Protein AF-A0A2V9F3L1-F1 (afdb_monomer_lite)

Secondary structure (DSSP, 8-state):
--------HHHHHHHHHHHHHHHHHHHHHHHHHHHHHHHH----HHHHHHHHHH-TTTGGGHHHHHHHHHHHHHHHSSSPPPHHHHHHHHHHHHHHT---TTS-HHHHHHHHHHHH-HHHHHHHHHHHHHHHTSPP-PPP-

Structure (mmCIF, N/CA/C/O backbone):
data_AF-A0A2V9F3L1-F1
#
_entry.id   AF-A0A2V9F3L1-F1
#
loop_
_atom_site.group_PDB
_atom_site.id
_atom_site.type_symbol
_atom_site.label_atom_id
_atom_site.label_alt_id
_atom_site.label_comp_id
_atom_site.label_asym_id
_atom_site.label_entity_id
_atom_site.label_seq_id
_atom_site.pdbx_PDB_ins_code
_atom_site.Cartn_x
_atom_site.Cartn_y
_atom_site.Cartn_z
_atom_site.occupancy
_atom_site.B_iso_or_equiv
_atom_site.auth_seq_id
_atom_site.auth_comp_id
_atom_site.auth_asym_id
_atom_site.auth_atom_id
_atom_site.pdbx_PDB_model_num
ATOM 1 N N . MET A 1 1 ? 20.072 -25.123 -25.666 1.00 35.41 1 MET A N 1
ATOM 2 C CA . MET A 1 1 ? 19.952 -24.803 -24.230 1.00 35.41 1 MET A CA 1
ATOM 3 C C . MET A 1 1 ? 20.110 -23.298 -24.115 1.00 35.41 1 MET A C 1
ATOM 5 O O . MET A 1 1 ? 21.224 -22.811 -24.232 1.00 35.41 1 MET A O 1
ATOM 9 N N . PHE A 1 2 ? 19.002 -22.556 -24.080 1.00 40.50 2 PHE A N 1
ATOM 10 C CA . PHE A 1 2 ? 19.057 -21.102 -23.909 1.00 40.50 2 PHE A CA 1
ATOM 11 C C . PHE A 1 2 ? 19.420 -20.824 -22.450 1.00 40.50 2 PHE A C 1
ATOM 13 O O . PHE A 1 2 ? 18.832 -21.467 -21.577 1.00 40.50 2 PHE A O 1
ATOM 20 N N . PRO A 1 3 ? 20.386 -19.941 -22.157 1.00 44.06 3 PRO A N 1
ATOM 21 C CA . PRO A 1 3 ? 20.661 -19.586 -20.779 1.00 44.06 3 PRO A CA 1
ATOM 22 C C . PRO A 1 3 ? 19.410 -18.896 -20.234 1.00 44.06 3 PRO A C 1
ATOM 24 O O . PRO A 1 3 ? 18.988 -17.858 -20.741 1.00 44.06 3 PRO A O 1
ATOM 27 N N . THR A 1 4 ? 18.788 -19.499 -19.225 1.00 48.72 4 THR A N 1
ATOM 28 C CA . THR A 1 4 ? 17.782 -18.861 -18.377 1.00 48.72 4 THR A CA 1
ATOM 29 C C . THR A 1 4 ? 18.483 -17.764 -17.590 1.00 48.72 4 THR A C 1
ATOM 31 O O . THR A 1 4 ? 18.838 -17.957 -16.431 1.00 48.72 4 THR A O 1
ATOM 34 N N . ASN A 1 5 ? 18.751 -16.628 -18.230 1.00 49.16 5 ASN A N 1
ATOM 35 C CA . ASN A 1 5 ? 19.216 -15.439 -17.535 1.00 49.16 5 ASN A CA 1
ATOM 36 C C . ASN A 1 5 ? 17.999 -14.803 -16.849 1.00 49.16 5 ASN A C 1
ATOM 38 O O . ASN A 1 5 ? 17.445 -13.812 -17.316 1.00 49.16 5 ASN A O 1
ATOM 42 N N . ASN A 1 6 ? 17.511 -15.483 -15.809 1.00 57.34 6 ASN A N 1
ATOM 43 C CA . ASN A 1 6 ? 16.305 -15.131 -15.065 1.00 57.34 6 ASN A CA 1
ATOM 44 C C . ASN A 1 6 ? 16.581 -14.067 -13.988 1.00 57.34 6 ASN A C 1
ATOM 46 O O . ASN A 1 6 ? 15.668 -13.727 -13.251 1.00 57.34 6 ASN A O 1
ATOM 50 N N . ASP A 1 7 ? 17.802 -13.524 -13.932 1.00 66.56 7 ASP A N 1
ATOM 51 C CA . ASP A 1 7 ? 18.262 -12.531 -12.955 1.00 66.56 7 ASP A CA 1
ATOM 52 C C . ASP A 1 7 ? 18.719 -11.259 -13.691 1.00 66.56 7 ASP A C 1
ATOM 54 O O . ASP A 1 7 ? 19.886 -10.867 -13.678 1.00 66.56 7 ASP A O 1
ATOM 58 N N . SER A 1 8 ? 17.806 -10.626 -14.437 1.00 86.56 8 SER A N 1
ATOM 59 C CA . SER A 1 8 ? 18.098 -9.304 -14.997 1.00 86.56 8 SER A CA 1
ATOM 60 C C . SER A 1 8 ? 18.037 -8.252 -13.877 1.00 86.56 8 SER A C 1
ATOM 62 O O . SER A 1 8 ? 17.135 -8.319 -13.036 1.00 86.56 8 SER A O 1
ATOM 64 N N . PRO A 1 9 ? 18.903 -7.220 -13.880 1.00 91.31 9 PRO A N 1
ATOM 65 C CA . PRO A 1 9 ? 18.808 -6.122 -12.913 1.00 91.31 9 PRO A CA 1
ATOM 66 C C . PRO A 1 9 ? 17.417 -5.464 -12.887 1.00 91.31 9 PRO A C 1
ATOM 68 O O . PRO A 1 9 ? 16.947 -5.013 -11.844 1.00 91.31 9 PRO A O 1
ATOM 71 N N . ALA A 1 10 ? 16.722 -5.440 -14.031 1.00 92.38 10 ALA A N 1
ATOM 72 C CA . ALA A 1 10 ? 15.344 -4.965 -14.132 1.00 92.38 10 ALA A CA 1
ATOM 73 C C . ALA A 1 10 ? 14.365 -5.841 -13.329 1.00 92.38 10 ALA A C 1
ATOM 75 O O . ALA A 1 10 ? 13.492 -5.314 -12.635 1.00 92.38 10 ALA A O 1
ATOM 76 N N . ARG A 1 11 ? 14.526 -7.168 -13.376 1.00 94.62 11 ARG A N 1
ATOM 77 C CA . ARG A 1 11 ? 13.718 -8.113 -12.602 1.00 94.62 11 ARG A CA 1
ATOM 78 C C . ARG A 1 11 ? 14.004 -8.024 -11.106 1.00 94.62 11 ARG A C 1
ATOM 80 O O . ARG A 1 11 ? 13.062 -8.013 -10.322 1.00 94.62 11 ARG A O 1
ATOM 87 N N . GLU A 1 12 ? 15.269 -7.928 -10.704 1.00 94.44 12 GLU A N 1
ATOM 88 C CA . GLU A 1 12 ? 15.656 -7.803 -9.289 1.00 94.44 12 GLU A CA 1
ATOM 89 C C . GLU A 1 12 ? 15.055 -6.549 -8.642 1.00 94.44 12 GLU A C 1
ATOM 91 O O . GLU A 1 12 ? 14.499 -6.597 -7.541 1.00 94.44 12 GLU A O 1
ATOM 96 N N . LYS A 1 13 ? 15.089 -5.421 -9.358 1.00 93.88 13 LYS A N 1
ATOM 97 C CA . LYS A 1 13 ? 14.430 -4.179 -8.938 1.00 93.88 13 LYS A CA 1
ATOM 98 C C . LYS A 1 13 ? 12.919 -4.349 -8.796 1.00 93.88 13 LYS A C 1
ATOM 100 O O . LYS A 1 13 ? 12.343 -3.912 -7.801 1.00 93.88 13 LYS A O 1
ATOM 105 N N . LEU A 1 14 ? 12.282 -5.019 -9.755 1.00 95.81 14 LEU A N 1
ATOM 106 C CA . LEU A 1 14 ? 10.845 -5.275 -9.719 1.00 95.81 14 LEU A CA 1
ATOM 107 C C . LEU A 1 14 ? 10.455 -6.201 -8.551 1.00 95.81 14 LEU A C 1
ATOM 109 O O . LEU A 1 14 ? 9.475 -5.938 -7.856 1.00 95.81 14 LEU A O 1
ATOM 113 N N . LEU A 1 15 ? 11.263 -7.229 -8.267 1.00 96.69 15 LEU A N 1
ATOM 114 C CA . LEU A 1 15 ? 11.123 -8.079 -7.079 1.00 96.69 15 LEU A CA 1
ATOM 115 C C . LEU A 1 15 ? 11.283 -7.276 -5.785 1.00 96.69 15 LEU A C 1
ATOM 117 O O . LEU A 1 15 ? 10.542 -7.488 -4.827 1.00 96.69 15 LEU A O 1
ATOM 121 N N . THR A 1 16 ? 12.216 -6.328 -5.760 1.00 96.56 16 THR A N 1
ATOM 122 C CA . THR A 1 16 ? 12.443 -5.463 -4.600 1.00 96.56 16 THR A CA 1
ATOM 123 C C . THR A 1 16 ? 11.235 -4.559 -4.344 1.00 96.56 16 THR A C 1
ATOM 125 O O . THR A 1 16 ? 10.750 -4.499 -3.213 1.00 96.56 16 THR A O 1
ATOM 128 N N . LEU A 1 17 ? 10.687 -3.932 -5.394 1.00 97.12 17 LEU A N 1
ATOM 129 C CA . LEU A 1 17 ? 9.451 -3.149 -5.313 1.00 97.12 17 LEU A CA 1
ATOM 130 C C . LEU A 1 17 ? 8.283 -4.010 -4.814 1.00 97.12 17 LEU A C 1
ATOM 132 O O . LEU A 1 17 ? 7.601 -3.627 -3.865 1.00 97.12 17 LEU A O 1
ATOM 136 N N . ARG A 1 18 ? 8.090 -5.199 -5.399 1.00 97.94 18 ARG A N 1
ATOM 137 C CA . ARG A 1 18 ? 7.057 -6.159 -4.982 1.00 97.94 18 ARG A CA 1
ATOM 138 C C . ARG A 1 18 ? 7.133 -6.463 -3.487 1.00 97.94 18 ARG A C 1
ATOM 140 O O . ARG A 1 18 ? 6.124 -6.417 -2.787 1.00 97.94 18 ARG A O 1
ATOM 147 N N . LEU A 1 19 ? 8.326 -6.787 -2.989 1.00 97.88 19 LEU A N 1
ATOM 148 C CA . LEU A 1 19 ? 8.531 -7.139 -1.585 1.00 97.88 19 LEU A CA 1
ATOM 149 C C . LEU A 1 19 ? 8.250 -5.958 -0.648 1.00 97.88 19 LEU A C 1
ATOM 151 O O . LEU A 1 19 ? 7.629 -6.162 0.395 1.00 97.88 19 LEU A O 1
ATOM 155 N N . ALA A 1 20 ? 8.660 -4.744 -1.023 1.00 97.69 20 ALA A N 1
ATOM 156 C CA . ALA A 1 20 ? 8.365 -3.537 -0.253 1.00 97.69 20 ALA A CA 1
ATOM 157 C C . ALA A 1 20 ? 6.853 -3.252 -0.197 1.00 97.69 20 ALA A C 1
ATOM 159 O O . ALA A 1 20 ? 6.314 -2.977 0.873 1.00 97.69 20 ALA A O 1
ATOM 160 N N . LEU A 1 21 ? 6.139 -3.409 -1.317 1.00 98.25 21 LEU A N 1
ATOM 161 C CA . LEU A 1 21 ? 4.683 -3.237 -1.374 1.00 98.25 21 LEU A CA 1
ATOM 162 C C . LEU A 1 21 ? 3.935 -4.277 -0.533 1.00 98.25 21 LEU A C 1
ATOM 164 O O . LEU A 1 21 ? 2.991 -3.928 0.171 1.00 98.25 21 LEU A O 1
ATOM 168 N N . LEU A 1 22 ? 4.366 -5.542 -0.559 1.00 98.31 22 LEU A N 1
ATOM 169 C CA . LEU A 1 22 ? 3.780 -6.600 0.271 1.00 98.31 22 LEU A CA 1
ATOM 170 C C . LEU A 1 22 ? 3.984 -6.342 1.769 1.00 98.31 22 LEU A C 1
ATOM 172 O O . LEU A 1 22 ? 3.067 -6.582 2.561 1.00 98.31 22 LEU A O 1
ATOM 176 N N . ARG A 1 23 ? 5.164 -5.842 2.164 1.00 98.12 23 ARG A N 1
ATOM 177 C CA . ARG A 1 23 ? 5.425 -5.414 3.547 1.00 98.12 23 ARG A CA 1
ATOM 178 C C . ARG A 1 23 ? 4.501 -4.271 3.947 1.00 98.12 23 ARG A C 1
ATOM 180 O O . ARG A 1 23 ? 3.762 -4.423 4.918 1.00 98.12 23 ARG A O 1
ATOM 187 N N . LEU A 1 24 ? 4.459 -3.208 3.143 1.00 98.44 24 LEU A N 1
ATOM 188 C CA . LEU A 1 24 ? 3.605 -2.055 3.403 1.00 98.44 24 LEU A CA 1
ATOM 189 C C . LEU A 1 24 ? 2.124 -2.448 3.498 1.00 98.44 24 LEU A C 1
ATOM 191 O O . LEU A 1 24 ? 1.437 -2.037 4.431 1.00 98.44 24 LEU A O 1
ATOM 195 N N . HIS A 1 25 ? 1.632 -3.278 2.574 1.00 98.38 25 HIS A N 1
ATOM 196 C CA . HIS A 1 25 ? 0.255 -3.768 2.598 1.00 98.38 25 HIS A CA 1
ATOM 197 C C . HIS A 1 25 ? -0.062 -4.490 3.911 1.00 98.38 25 HIS A C 1
ATOM 199 O O . HIS A 1 25 ? -1.085 -4.221 4.536 1.00 98.38 25 HIS A O 1
ATOM 205 N N . LYS A 1 26 ? 0.832 -5.373 4.373 1.00 98.06 26 LYS A N 1
ATOM 206 C CA . LYS A 1 26 ? 0.663 -6.077 5.650 1.00 98.06 26 LYS A CA 1
ATOM 207 C C . LYS A 1 26 ? 0.641 -5.107 6.834 1.00 98.06 26 LYS A C 1
ATOM 209 O O . LYS A 1 26 ? -0.163 -5.287 7.748 1.00 98.06 26 LYS A O 1
ATOM 214 N N . THR A 1 27 ? 1.507 -4.099 6.837 1.00 98.56 27 THR A N 1
ATOM 215 C CA . THR A 1 27 ? 1.555 -3.078 7.891 1.00 98.56 27 THR A CA 1
ATOM 216 C C . THR A 1 27 ? 0.258 -2.276 7.946 1.00 98.56 27 THR A C 1
ATOM 218 O O . THR A 1 27 ? -0.342 -2.169 9.017 1.00 98.56 27 THR A O 1
ATOM 221 N N . LEU A 1 28 ? -0.226 -1.803 6.797 1.00 98.44 28 LEU A N 1
ATOM 222 C CA . LEU A 1 28 ? -1.492 -1.078 6.682 1.00 98.44 28 LEU A CA 1
ATOM 223 C C . LEU A 1 28 ? -2.695 -1.945 7.066 1.00 98.44 28 LEU A C 1
ATOM 225 O O . LEU A 1 28 ? -3.555 -1.504 7.823 1.00 98.44 28 LEU A O 1
ATOM 229 N N . LEU A 1 29 ? -2.724 -3.206 6.634 1.00 98.19 29 LEU A N 1
ATOM 230 C CA . LEU A 1 29 ? -3.766 -4.155 7.020 1.00 98.19 29 LEU A CA 1
ATOM 231 C C . LEU A 1 29 ? -3.815 -4.360 8.539 1.00 98.19 29 LEU A C 1
ATOM 233 O O . LEU A 1 29 ? -4.890 -4.372 9.135 1.00 98.19 29 LEU A O 1
ATOM 237 N N . ASN A 1 30 ? -2.656 -4.495 9.185 1.00 97.88 30 ASN A N 1
ATOM 238 C CA . ASN A 1 30 ? -2.584 -4.629 10.638 1.00 97.88 30 ASN A CA 1
ATOM 239 C C . ASN A 1 30 ? -3.019 -3.347 11.362 1.00 97.88 30 ASN A C 1
ATOM 241 O O . ASN A 1 30 ? -3.627 -3.434 12.429 1.00 97.88 30 ASN A O 1
ATOM 245 N N . MET A 1 31 ? -2.713 -2.172 10.805 1.00 98.06 31 MET A N 1
ATOM 246 C CA . MET A 1 31 ? -3.184 -0.885 11.323 1.00 98.06 31 MET A CA 1
ATOM 247 C C . MET A 1 31 ? -4.715 -0.805 11.268 1.00 98.06 31 MET A C 1
ATOM 249 O O . MET A 1 31 ? -5.349 -0.547 12.293 1.00 98.06 31 MET A O 1
ATOM 253 N N . GLU A 1 32 ? -5.309 -1.095 10.109 1.00 97.94 32 GLU A N 1
ATOM 254 C CA . GLU A 1 32 ? -6.763 -1.083 9.919 1.00 97.94 32 GLU A CA 1
ATOM 255 C C . GLU A 1 32 ? -7.458 -2.124 10.798 1.00 97.94 32 GLU A C 1
ATOM 257 O O . GLU A 1 32 ? -8.446 -1.815 11.464 1.00 97.94 32 GLU A O 1
ATOM 262 N N . ARG A 1 33 ? -6.890 -3.332 10.912 1.00 97.81 33 ARG A N 1
ATOM 263 C CA . ARG A 1 33 ? -7.383 -4.360 11.836 1.00 97.81 33 ARG A CA 1
ATOM 264 C C . ARG A 1 33 ? -7.424 -3.850 13.274 1.00 97.81 33 ARG A C 1
ATOM 266 O O . ARG A 1 33 ? -8.458 -3.971 13.916 1.00 97.81 33 ARG A O 1
ATOM 273 N N . ARG A 1 34 ? -6.341 -3.242 13.778 1.00 97.25 34 ARG A N 1
ATOM 274 C CA . ARG A 1 34 ? -6.315 -2.672 15.140 1.00 97.25 34 ARG A CA 1
ATOM 275 C C . ARG A 1 34 ? -7.356 -1.570 15.326 1.00 97.25 34 ARG A C 1
ATOM 277 O O . ARG A 1 34 ? -7.873 -1.394 16.424 1.00 97.25 34 ARG A O 1
ATOM 284 N N . GLN A 1 35 ? -7.632 -0.775 14.293 1.00 95.94 35 GLN A N 1
ATOM 285 C CA . GLN A 1 35 ? -8.688 0.231 14.353 1.00 95.94 35 GLN A CA 1
ATOM 286 C C . GLN A 1 35 ? -10.071 -0.416 14.410 1.00 95.94 35 GLN A C 1
ATOM 288 O O . GLN A 1 35 ? -10.849 -0.082 15.296 1.00 95.94 35 GLN A O 1
ATOM 293 N N . TYR A 1 36 ? -10.331 -1.385 13.539 1.00 97.69 36 TYR A N 1
ATOM 294 C CA . TYR A 1 36 ? -11.600 -2.098 13.498 1.00 97.69 36 TYR A CA 1
ATOM 295 C C . TYR A 1 36 ? -11.873 -2.857 14.806 1.00 97.69 36 TYR A C 1
ATOM 297 O O . TYR A 1 36 ? -12.964 -2.759 15.366 1.00 97.69 36 TYR A O 1
ATOM 305 N N . GLU A 1 37 ? -10.867 -3.557 15.341 1.00 97.75 37 GLU A N 1
ATOM 306 C CA . GLU A 1 37 ? -10.993 -4.359 16.563 1.00 97.75 37 GLU A CA 1
ATOM 307 C C . GLU A 1 37 ? -11.270 -3.512 17.815 1.00 97.75 37 GLU A C 1
ATOM 309 O O . GLU A 1 37 ? -11.902 -3.993 18.754 1.00 97.75 37 GLU A O 1
ATOM 314 N N . ARG A 1 38 ? -10.847 -2.238 17.835 1.00 96.75 38 ARG A N 1
ATOM 315 C CA . ARG A 1 38 ? -11.159 -1.312 18.940 1.00 96.75 38 ARG A CA 1
ATOM 316 C C . ARG A 1 38 ? -12.651 -1.010 19.055 1.00 96.75 38 ARG A C 1
ATOM 318 O O . ARG A 1 38 ? -13.125 -0.764 20.159 1.00 96.75 38 ARG A O 1
ATOM 325 N N . GLU A 1 39 ? -13.364 -1.017 17.935 1.00 96.38 39 GLU A N 1
ATOM 326 C CA . GLU A 1 39 ? -14.785 -0.663 17.869 1.00 96.38 39 GLU A CA 1
ATOM 327 C C . GLU A 1 39 ? -15.690 -1.905 17.835 1.00 96.38 39 GLU A C 1
ATOM 329 O O . GLU A 1 39 ? -16.807 -1.860 18.343 1.00 96.38 39 GLU A O 1
ATOM 334 N N . ASN A 1 40 ? -15.200 -3.023 17.287 1.00 96.88 40 ASN A N 1
ATOM 335 C CA . ASN A 1 40 ? -16.014 -4.207 16.979 1.00 96.88 40 ASN A CA 1
ATOM 336 C C . ASN A 1 40 ? -15.604 -5.471 17.757 1.00 96.88 40 ASN A C 1
ATOM 338 O O . ASN A 1 40 ? -16.286 -6.491 17.678 1.00 96.88 40 ASN A O 1
ATOM 342 N N . GLY A 1 41 ? -14.513 -5.420 18.526 1.00 96.31 41 GLY A N 1
ATOM 343 C CA . GLY A 1 41 ? -13.947 -6.587 19.201 1.00 96.31 41 GLY A CA 1
ATOM 344 C C . GLY A 1 41 ? -12.991 -7.390 18.315 1.00 96.31 41 GLY A C 1
ATOM 345 O O . GLY A 1 41 ? -12.677 -7.008 17.193 1.00 96.31 41 GLY A O 1
ATOM 346 N N . HIS A 1 42 ? -12.468 -8.492 18.852 1.00 96.50 42 HIS A N 1
ATOM 347 C CA . HIS A 1 42 ? -11.443 -9.293 18.179 1.00 96.50 42 HIS A CA 1
ATOM 348 C C . HIS A 1 42 ? -11.932 -9.885 16.849 1.00 96.50 42 HIS A C 1
ATOM 350 O O . HIS A 1 42 ? -13.040 -10.406 16.781 1.00 96.50 42 HIS A O 1
ATOM 356 N N . VAL A 1 43 ? -11.066 -9.873 15.830 1.00 96.44 43 VAL A N 1
ATOM 357 C CA . VAL A 1 43 ? -11.345 -10.411 14.493 1.00 96.44 43 VAL A CA 1
ATOM 358 C C . VAL A 1 43 ? -10.436 -11.605 14.215 1.00 96.44 43 VAL A C 1
ATOM 360 O O . VAL A 1 43 ? -9.212 -11.511 14.327 1.00 96.44 43 VAL A O 1
ATOM 363 N N . THR A 1 44 ? -11.007 -12.735 13.809 1.00 96.50 44 THR A N 1
ATOM 364 C CA . THR A 1 44 ? -10.253 -13.919 13.372 1.00 96.50 44 THR A CA 1
ATOM 365 C C . THR A 1 44 ? -9.643 -13.729 11.980 1.00 96.50 44 THR A C 1
ATOM 367 O O . THR A 1 44 ? -9.998 -12.826 11.228 1.00 96.50 44 THR A O 1
ATOM 370 N N . THR A 1 45 ? -8.727 -14.610 11.568 1.00 93.44 45 THR A N 1
ATOM 371 C CA . THR A 1 45 ? -8.139 -14.541 10.218 1.00 93.44 45 THR A CA 1
ATOM 372 C C . THR A 1 45 ? -9.180 -14.694 9.102 1.00 93.44 45 THR A C 1
ATOM 374 O O . THR A 1 45 ? -9.073 -14.013 8.085 1.00 93.44 45 THR A O 1
ATOM 377 N N . GLY A 1 46 ? -10.184 -15.560 9.283 1.00 95.12 46 GLY A N 1
ATOM 378 C CA . GLY A 1 46 ? -11.245 -15.762 8.290 1.00 95.12 46 GLY A CA 1
ATOM 379 C C . GLY A 1 46 ? -12.162 -14.546 8.154 1.00 95.12 46 GLY A C 1
ATOM 380 O O . GLY A 1 46 ? -12.495 -14.147 7.043 1.00 95.12 46 GLY A O 1
ATOM 381 N N . GLU A 1 47 ? -12.511 -13.911 9.273 1.00 96.75 47 GLU A N 1
ATOM 382 C CA . GLU A 1 47 ? -13.297 -12.671 9.277 1.00 96.75 47 GLU A CA 1
ATOM 383 C C . GLU A 1 47 ? -12.504 -11.504 8.691 1.00 96.75 47 GLU A C 1
ATOM 385 O O . GLU A 1 47 ? -13.038 -10.753 7.882 1.00 96.75 47 GLU A O 1
ATOM 390 N N . LEU A 1 48 ? -11.212 -11.385 9.023 1.00 97.25 48 LEU A N 1
ATOM 391 C CA . LEU A 1 48 ? -10.349 -10.356 8.444 1.00 97.25 48 LEU A CA 1
ATOM 392 C C . LEU A 1 48 ? -10.310 -10.458 6.919 1.00 97.25 48 LEU A C 1
ATOM 394 O O . LEU A 1 48 ? -10.342 -9.437 6.245 1.00 97.25 48 LEU A O 1
ATOM 398 N N . PHE A 1 49 ? -10.263 -11.674 6.371 1.00 96.25 49 PHE A N 1
ATOM 399 C CA . PHE A 1 49 ? -10.313 -11.876 4.926 1.00 96.25 49 PHE A CA 1
ATOM 400 C C . PHE A 1 49 ? -11.611 -11.329 4.314 1.00 96.25 49 PHE A C 1
ATOM 402 O O . PHE A 1 49 ? -11.545 -10.587 3.339 1.00 96.25 49 PHE A O 1
ATOM 409 N N . GLN A 1 50 ? -12.768 -11.618 4.917 1.00 96.75 50 GLN A N 1
ATOM 410 C CA . GLN A 1 50 ? -14.055 -11.075 4.457 1.00 96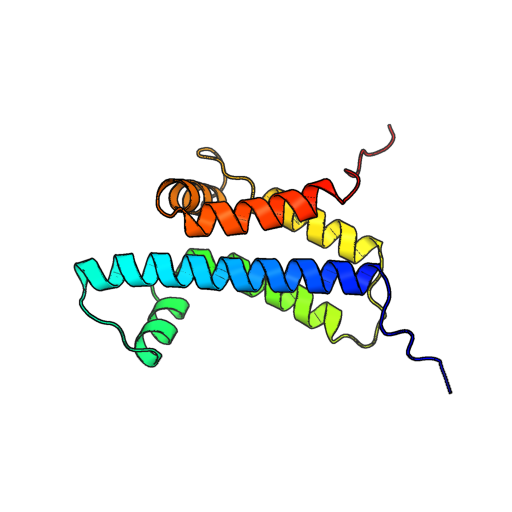.75 50 GLN A CA 1
ATOM 411 C C . GLN A 1 50 ? -14.108 -9.547 4.567 1.00 96.75 50 GLN A C 1
ATOM 413 O O . GLN A 1 50 ? -14.532 -8.870 3.636 1.00 96.75 50 GLN A O 1
ATOM 418 N N . LEU A 1 51 ? -13.601 -8.981 5.667 1.00 97.75 51 LEU A N 1
ATOM 419 C CA . LEU A 1 51 ? -13.520 -7.530 5.842 1.00 97.75 51 LEU A CA 1
ATOM 420 C C . LEU A 1 51 ? -12.642 -6.873 4.782 1.00 97.75 51 LEU A C 1
ATOM 422 O O . LEU A 1 51 ? -13.009 -5.834 4.243 1.00 97.75 51 LEU A O 1
ATOM 426 N N . VAL A 1 52 ? -11.495 -7.477 4.468 1.00 96.81 52 VAL A N 1
ATOM 427 C CA . VAL A 1 52 ? -10.621 -6.958 3.418 1.00 96.81 52 VAL A CA 1
ATOM 428 C C . VAL A 1 52 ? -11.345 -6.922 2.084 1.00 96.81 52 VAL A C 1
ATOM 430 O O . VAL A 1 52 ? -11.132 -5.968 1.355 1.00 96.81 52 VAL A O 1
ATOM 433 N N . ILE A 1 53 ? -12.195 -7.898 1.764 1.00 95.12 53 ILE A N 1
ATOM 434 C CA . ILE A 1 53 ? -12.908 -7.952 0.481 1.00 95.12 53 ILE A CA 1
ATOM 435 C C . ILE A 1 53 ? -14.064 -6.946 0.436 1.00 95.12 53 ILE A C 1
ATOM 437 O O . ILE A 1 53 ? -14.141 -6.162 -0.506 1.00 95.12 53 ILE A O 1
ATOM 441 N N . ASP A 1 54 ? -14.928 -6.944 1.451 1.00 95.50 54 ASP A N 1
ATOM 442 C CA . ASP A 1 54 ? -16.258 -6.330 1.339 1.00 95.50 54 ASP A CA 1
ATOM 443 C C . ASP A 1 54 ? -16.449 -5.063 2.187 1.00 95.50 54 ASP A C 1
ATOM 445 O O . ASP A 1 54 ? -17.425 -4.330 2.007 1.00 95.50 54 ASP A O 1
ATOM 449 N N . HIS A 1 55 ? -15.549 -4.770 3.130 1.00 97.81 55 HIS A N 1
ATOM 450 C CA . HIS A 1 55 ? -15.763 -3.682 4.081 1.00 97.81 55 HIS A CA 1
ATOM 451 C C . HIS A 1 55 ? -15.097 -2.370 3.640 1.00 97.81 55 HIS A C 1
ATOM 453 O O . HIS A 1 55 ? -13.892 -2.295 3.393 1.00 97.81 55 HIS A O 1
ATOM 459 N N . ALA A 1 56 ? -15.874 -1.280 3.642 1.00 96.38 56 ALA A N 1
ATOM 460 C CA . ALA A 1 56 ? -15.454 0.036 3.144 1.00 96.38 56 ALA A CA 1
ATOM 461 C C . ALA A 1 56 ? -14.187 0.599 3.820 1.00 96.38 56 ALA A C 1
ATOM 463 O O . ALA A 1 56 ? -13.426 1.333 3.192 1.00 96.38 56 ALA A O 1
ATOM 464 N N . GLN A 1 57 ? -13.934 0.245 5.085 1.00 96.25 57 GLN A N 1
ATOM 465 C CA . GLN A 1 57 ? -12.704 0.634 5.788 1.00 96.25 57 GLN A CA 1
ATOM 466 C C . GLN A 1 57 ? -11.440 0.070 5.118 1.00 96.25 57 GLN A C 1
ATOM 468 O O . GLN A 1 57 ? -10.418 0.747 5.103 1.00 96.25 57 GLN A O 1
ATOM 473 N N . PHE A 1 58 ? -11.507 -1.136 4.550 1.00 98.00 58 PHE A N 1
ATOM 474 C CA . PHE A 1 58 ? -10.354 -1.838 3.980 1.00 98.00 58 PHE A CA 1
ATOM 475 C C . PHE A 1 58 ? -10.230 -1.660 2.463 1.00 98.00 58 PHE A C 1
ATOM 477 O O . PHE A 1 58 ? -9.153 -1.895 1.922 1.00 98.00 58 PHE A O 1
ATOM 484 N N . ALA A 1 59 ? -11.284 -1.194 1.785 1.00 97.25 59 ALA A N 1
ATOM 485 C CA . ALA A 1 59 ? -11.348 -1.090 0.323 1.00 97.25 59 ALA A CA 1
ATOM 486 C C . ALA A 1 59 ? -10.163 -0.331 -0.308 1.00 97.25 59 ALA A C 1
ATOM 488 O O . ALA A 1 59 ? -9.701 -0.660 -1.395 1.00 97.25 59 ALA A O 1
ATOM 489 N N . TRP A 1 60 ? -9.601 0.664 0.383 1.00 97.31 60 TRP A N 1
ATOM 490 C CA . TRP A 1 60 ? -8.457 1.419 -0.138 1.00 97.31 60 TRP A CA 1
ATOM 491 C C . TRP A 1 60 ? -7.161 0.591 -0.246 1.00 97.31 60 TRP A C 1
ATOM 493 O O . TRP A 1 60 ? -6.279 0.942 -1.032 1.00 97.31 60 TRP A O 1
ATOM 503 N N . LEU A 1 61 ? -7.046 -0.524 0.486 1.00 97.88 61 LEU A N 1
ATOM 504 C CA . LEU A 1 61 ? -5.907 -1.447 0.405 1.00 97.88 61 LEU A CA 1
ATOM 505 C C . LEU A 1 61 ? -5.921 -2.290 -0.880 1.00 97.88 61 LEU A C 1
ATOM 507 O O . LEU A 1 61 ? -4.869 -2.796 -1.286 1.00 97.88 61 LEU A O 1
ATOM 511 N N . HIS A 1 62 ? -7.072 -2.399 -1.559 1.00 96.88 62 HIS A N 1
ATOM 512 C CA . HIS A 1 62 ? -7.187 -3.105 -2.841 1.00 96.88 62 HIS A CA 1
ATOM 513 C C . HIS A 1 62 ? -6.258 -2.523 -3.895 1.00 96.88 62 HIS A C 1
ATOM 515 O O . HIS A 1 62 ? -5.614 -3.289 -4.602 1.00 96.88 62 HIS A O 1
ATOM 521 N N . ASN A 1 63 ? -6.077 -1.200 -3.925 1.00 96.19 63 ASN A N 1
ATOM 522 C CA . ASN A 1 63 ? -5.177 -0.556 -4.883 1.00 96.19 63 ASN A CA 1
ATOM 523 C C . ASN A 1 63 ? -3.738 -1.098 -4.781 1.00 96.19 63 ASN A C 1
ATOM 525 O O . ASN A 1 63 ? -3.050 -1.234 -5.791 1.00 96.19 63 ASN A O 1
ATOM 529 N N . ILE A 1 64 ? -3.275 -1.432 -3.569 1.00 97.56 64 ILE A N 1
ATOM 530 C CA . ILE A 1 64 ? -1.941 -2.014 -3.361 1.00 97.56 64 ILE A CA 1
ATOM 531 C C . ILE A 1 64 ? -1.918 -3.462 -3.852 1.00 97.56 64 ILE A C 1
ATOM 533 O O . ILE A 1 64 ? -0.976 -3.863 -4.533 1.00 97.56 64 ILE A O 1
ATOM 537 N N . SER A 1 65 ? -2.962 -4.232 -3.536 1.00 96.44 65 SER A N 1
ATOM 538 C CA . SER A 1 65 ? -3.092 -5.626 -3.973 1.00 96.44 65 SER A CA 1
ATOM 539 C C . SER A 1 65 ? -3.137 -5.736 -5.497 1.00 96.44 65 SER A C 1
ATOM 541 O O . SER A 1 65 ? -2.380 -6.512 -6.070 1.00 96.44 65 SER A O 1
ATOM 543 N N . GLU A 1 66 ? -3.942 -4.913 -6.168 1.00 97.06 66 GLU A N 1
ATOM 544 C CA . GLU A 1 66 ? -4.001 -4.847 -7.631 1.00 97.06 66 GLU A CA 1
ATOM 545 C C . GLU A 1 66 ? -2.645 -4.499 -8.243 1.00 97.06 66 GLU A C 1
ATOM 547 O O . GLU A 1 66 ? -2.242 -5.078 -9.253 1.00 97.06 66 GLU A O 1
ATOM 552 N N . PHE A 1 67 ? -1.917 -3.562 -7.634 1.00 97.81 67 PHE A N 1
ATOM 553 C CA . PHE A 1 67 ? -0.610 -3.170 -8.136 1.00 97.81 67 PHE A CA 1
ATOM 554 C C . PHE A 1 67 ? 0.428 -4.291 -7.983 1.00 97.81 67 PHE A C 1
ATOM 556 O O . PHE A 1 67 ? 1.184 -4.557 -8.916 1.00 97.81 67 PHE A O 1
ATOM 563 N N . VAL A 1 68 ? 0.413 -5.008 -6.855 1.00 98.06 68 VAL A N 1
ATOM 564 C CA . VAL A 1 68 ? 1.235 -6.211 -6.656 1.00 98.06 68 VAL A CA 1
ATOM 565 C C . VAL A 1 68 ? 0.862 -7.309 -7.654 1.00 98.06 68 VAL A C 1
ATOM 567 O O . VAL A 1 68 ? 1.762 -7.910 -8.229 1.00 98.06 68 VAL A O 1
ATOM 570 N N . VAL A 1 69 ? -0.426 -7.537 -7.927 1.00 98.12 69 VAL A N 1
ATOM 571 C CA . VAL A 1 69 ? -0.868 -8.537 -8.915 1.00 98.12 69 VAL A CA 1
ATOM 572 C C . VAL A 1 69 ? -0.299 -8.239 -10.304 1.00 98.12 69 VAL A C 1
ATOM 574 O O . VAL A 1 69 ? 0.265 -9.136 -10.920 1.00 98.12 69 VAL A O 1
ATOM 577 N N . ARG A 1 70 ? -0.333 -6.983 -10.772 1.00 97.25 70 ARG A N 1
ATOM 578 C CA . ARG A 1 70 ? 0.260 -6.603 -12.075 1.00 97.25 70 ARG A CA 1
ATOM 579 C C . ARG A 1 70 ? 1.768 -6.869 -12.137 1.00 97.25 70 ARG A C 1
ATOM 581 O O . ARG A 1 70 ? 2.300 -7.262 -13.180 1.00 97.25 70 ARG A O 1
ATOM 588 N N . ILE A 1 71 ? 2.465 -6.651 -11.020 1.00 97.62 71 ILE A N 1
ATOM 589 C CA . ILE A 1 71 ? 3.887 -6.980 -10.894 1.00 97.62 71 ILE A CA 1
ATOM 590 C C . ILE A 1 71 ? 4.087 -8.503 -10.950 1.00 97.62 71 ILE A C 1
ATOM 592 O O . ILE A 1 71 ? 4.972 -8.973 -11.663 1.00 97.62 71 ILE A O 1
ATOM 596 N N . ASP A 1 72 ? 3.254 -9.275 -10.253 1.00 97.75 72 ASP A N 1
ATOM 597 C CA . ASP A 1 72 ? 3.327 -10.741 -10.196 1.00 97.75 72 ASP A CA 1
ATOM 598 C C . ASP A 1 72 ? 3.067 -11.378 -11.560 1.00 97.75 72 ASP A C 1
ATOM 600 O O . ASP A 1 72 ? 3.806 -12.273 -11.976 1.00 97.75 72 ASP A O 1
ATOM 604 N N . GLU A 1 73 ? 2.080 -10.877 -12.298 1.00 96.75 73 GLU A N 1
ATOM 605 C CA . GLU A 1 73 ? 1.805 -11.276 -13.681 1.00 96.75 73 GLU A CA 1
ATOM 606 C C . GLU A 1 73 ? 3.035 -11.062 -14.568 1.00 96.75 73 GLU A C 1
ATOM 608 O O . GLU A 1 73 ? 3.449 -11.963 -15.295 1.00 96.75 73 GLU A O 1
ATOM 613 N N . THR A 1 74 ? 3.697 -9.910 -14.445 1.00 95.44 74 THR A N 1
ATOM 614 C CA . THR A 1 74 ? 4.900 -9.610 -15.237 1.00 95.44 74 THR A CA 1
ATOM 615 C C . THR A 1 74 ? 6.094 -10.465 -14.822 1.00 95.44 74 THR A C 1
ATOM 617 O O . THR A 1 74 ? 6.869 -10.922 -15.659 1.00 95.44 74 THR A O 1
ATOM 620 N N . LEU A 1 75 ? 6.252 -10.730 -13.525 1.00 95.19 75 LEU A N 1
ATOM 621 C CA . LEU A 1 75 ? 7.315 -11.593 -13.018 1.00 95.19 75 LEU A CA 1
ATOM 622 C C . LEU A 1 75 ? 7.124 -13.064 -13.412 1.00 95.19 75 LEU A C 1
ATOM 624 O O . LEU A 1 75 ? 8.116 -13.796 -13.469 1.00 95.19 75 LEU A O 1
ATOM 628 N N . THR A 1 76 ? 5.889 -13.504 -13.650 1.00 94.31 76 THR A N 1
ATOM 629 C CA . THR A 1 76 ? 5.546 -14.891 -14.012 1.00 94.31 76 THR A CA 1
ATOM 630 C C . THR A 1 76 ? 5.353 -15.105 -15.514 1.00 94.31 76 THR A C 1
ATOM 632 O O . THR A 1 76 ? 5.263 -16.254 -15.952 1.00 94.31 76 THR A O 1
ATOM 635 N N . ALA A 1 77 ? 5.337 -14.027 -16.303 1.00 93.06 77 ALA A N 1
ATOM 636 C CA . ALA A 1 77 ? 5.284 -14.068 -17.758 1.00 93.06 77 ALA A CA 1
ATOM 637 C C . ALA A 1 77 ? 6.472 -14.837 -18.367 1.00 93.06 77 ALA A C 1
ATOM 639 O O . ALA A 1 77 ? 7.530 -15.004 -17.754 1.00 93.06 77 ALA A O 1
ATOM 640 N N . LYS A 1 78 ? 6.290 -15.324 -19.602 1.00 89.19 78 LYS A N 1
ATOM 641 C CA . LYS A 1 78 ? 7.356 -16.013 -20.351 1.00 89.19 78 LYS A CA 1
ATOM 642 C C . LYS A 1 78 ? 8.380 -15.021 -20.894 1.00 89.19 78 LYS A C 1
ATOM 644 O O . LYS A 1 78 ? 9.542 -15.372 -21.092 1.00 89.19 78 LYS A O 1
ATOM 649 N N . GLU A 1 79 ? 7.922 -13.810 -21.176 1.00 89.62 79 GLU A N 1
ATOM 650 C CA . GLU A 1 79 ? 8.712 -12.699 -21.660 1.00 89.62 79 GLU A CA 1
ATOM 651 C C . GLU A 1 79 ? 9.649 -12.185 -20.553 1.00 89.62 79 GLU A C 1
ATOM 653 O O . GLU A 1 79 ? 9.262 -12.114 -19.384 1.00 89.62 79 GLU A O 1
ATOM 658 N N . PRO A 1 80 ? 10.893 -11.810 -20.893 1.00 89.81 80 PRO A N 1
ATOM 659 C CA . PRO A 1 80 ? 11.811 -11.248 -19.916 1.00 89.81 80 PRO A CA 1
ATOM 660 C C . PRO A 1 80 ? 11.320 -9.878 -19.433 1.00 89.81 80 PRO A C 1
ATOM 662 O O . PRO A 1 80 ? 10.846 -9.058 -20.218 1.00 89.81 80 PRO A O 1
ATOM 665 N N . VAL A 1 81 ? 11.508 -9.598 -18.141 1.00 93.56 81 VAL A N 1
ATOM 666 C CA . VAL A 1 81 ? 11.229 -8.275 -17.564 1.00 93.56 81 VAL A CA 1
ATOM 667 C C . VAL A 1 81 ? 12.171 -7.245 -18.185 1.00 93.56 81 VAL A C 1
ATOM 669 O O . VAL A 1 81 ? 13.396 -7.377 -18.071 1.00 93.56 81 VAL A O 1
ATOM 672 N N . THR A 1 82 ? 11.601 -6.220 -18.822 1.00 93.00 82 THR A N 1
ATOM 673 C CA . THR A 1 82 ? 12.374 -5.161 -19.478 1.00 93.00 82 THR A CA 1
ATOM 674 C C . THR A 1 82 ? 12.681 -4.006 -18.518 1.00 93.00 82 THR A C 1
ATOM 676 O O . THR A 1 82 ? 11.901 -3.747 -17.593 1.00 93.00 82 THR A O 1
ATOM 679 N N . PRO A 1 83 ? 13.799 -3.282 -18.718 1.00 92.31 83 PRO A N 1
ATOM 680 C CA . PRO A 1 83 ? 14.103 -2.075 -17.951 1.00 92.31 83 PRO A CA 1
ATOM 681 C C . PRO A 1 83 ? 12.984 -1.026 -18.007 1.00 92.31 83 PRO A C 1
ATOM 683 O O . PRO A 1 83 ? 12.654 -0.437 -16.983 1.00 92.31 83 PRO A O 1
ATOM 686 N N . GLU A 1 84 ? 12.356 -0.841 -19.170 1.00 92.31 84 GLU A N 1
ATOM 687 C CA . GLU A 1 84 ? 11.311 0.165 -19.394 1.00 92.31 84 GLU A CA 1
ATOM 688 C C . GLU A 1 84 ? 10.056 -0.128 -18.567 1.00 92.31 84 GLU A C 1
ATOM 690 O O . GLU A 1 84 ? 9.476 0.783 -17.967 1.00 92.31 84 GLU A O 1
ATOM 695 N N . TYR A 1 85 ? 9.649 -1.402 -18.489 1.00 93.50 85 TYR A N 1
ATOM 696 C CA . TYR A 1 85 ? 8.545 -1.812 -17.626 1.00 93.50 85 TYR A CA 1
ATOM 697 C C . TYR A 1 85 ? 8.884 -1.550 -16.156 1.00 93.50 85 TYR A C 1
ATOM 699 O O . TYR A 1 85 ? 8.082 -0.957 -15.434 1.00 93.50 85 TYR A O 1
ATOM 707 N N . THR A 1 86 ? 10.079 -1.953 -15.713 1.00 94.75 86 THR A N 1
ATOM 708 C CA . THR A 1 86 ? 10.514 -1.763 -14.324 1.00 94.75 86 THR A CA 1
ATOM 709 C C . THR A 1 86 ? 10.525 -0.285 -13.932 1.00 94.75 86 THR A C 1
ATOM 711 O O . THR A 1 86 ? 9.959 0.067 -12.895 1.00 94.75 86 THR A O 1
ATOM 714 N N . SER A 1 87 ? 11.100 0.595 -14.756 1.00 93.50 87 SER A N 1
ATOM 715 C CA . SER A 1 87 ? 11.111 2.039 -14.489 1.00 93.50 87 SER A CA 1
ATOM 716 C C . SER A 1 87 ? 9.696 2.629 -14.503 1.00 93.50 87 SER A C 1
ATOM 718 O O . SER A 1 87 ? 9.351 3.404 -13.610 1.00 93.50 87 SER A O 1
ATOM 720 N N . SER A 1 88 ? 8.826 2.185 -15.419 1.00 95.00 88 SER A N 1
ATOM 721 C CA . SER A 1 88 ? 7.414 2.599 -15.453 1.00 95.00 88 SER A CA 1
ATOM 722 C C . SER A 1 88 ? 6.647 2.180 -14.194 1.00 95.00 88 SER A C 1
ATOM 724 O O . SER A 1 88 ? 5.891 2.976 -13.631 1.00 95.00 88 SER A O 1
ATOM 726 N N . ALA A 1 89 ? 6.861 0.952 -13.710 1.00 96.06 89 ALA A N 1
ATOM 727 C CA . ALA A 1 89 ? 6.257 0.457 -12.478 1.00 96.06 89 ALA A CA 1
ATOM 728 C C . ALA A 1 89 ? 6.728 1.273 -11.264 1.00 96.06 89 ALA A C 1
ATOM 730 O O . ALA A 1 89 ? 5.908 1.707 -10.454 1.00 96.06 89 ALA A O 1
ATOM 731 N N . ILE A 1 90 ? 8.029 1.561 -11.159 1.00 95.75 90 ILE A N 1
ATOM 732 C CA . ILE A 1 90 ? 8.563 2.375 -10.059 1.00 95.75 90 ILE A CA 1
ATOM 733 C C . ILE A 1 90 ? 8.036 3.815 -10.131 1.00 95.75 90 ILE A C 1
ATOM 735 O O . ILE A 1 90 ? 7.656 4.378 -9.103 1.00 95.75 90 ILE A O 1
ATOM 739 N N . ALA A 1 91 ? 7.939 4.408 -11.322 1.00 95.19 91 ALA A N 1
ATOM 740 C CA . ALA A 1 91 ? 7.380 5.746 -11.501 1.00 95.19 91 ALA A CA 1
ATOM 741 C C . ALA A 1 91 ? 5.891 5.814 -11.119 1.00 95.19 91 ALA A C 1
ATOM 743 O O . ALA A 1 91 ? 5.458 6.781 -10.485 1.00 95.19 91 ALA A O 1
ATOM 744 N N . LEU A 1 92 ? 5.105 4.788 -11.463 1.00 95.81 92 LEU A N 1
ATOM 745 C CA . LEU A 1 92 ? 3.702 4.692 -11.062 1.00 95.81 92 LEU A CA 1
ATOM 746 C C . LEU A 1 92 ? 3.566 4.540 -9.542 1.00 95.81 92 LEU A C 1
ATOM 748 O O . LEU A 1 92 ? 2.784 5.267 -8.931 1.00 95.81 92 LEU A O 1
ATOM 752 N N . ALA A 1 93 ? 4.377 3.675 -8.927 1.00 96.31 93 ALA A N 1
ATOM 753 C CA . ALA A 1 93 ? 4.434 3.527 -7.475 1.00 96.31 93 ALA A CA 1
ATOM 754 C C . ALA A 1 93 ? 4.777 4.862 -6.796 1.00 96.31 93 ALA A C 1
ATOM 756 O O . ALA A 1 93 ? 4.082 5.293 -5.878 1.00 96.31 93 ALA A O 1
ATOM 757 N N . ARG A 1 94 ? 5.792 5.575 -7.301 1.00 95.38 94 ARG A N 1
ATOM 758 C CA . ARG A 1 94 ? 6.198 6.884 -6.775 1.00 95.38 94 ARG A CA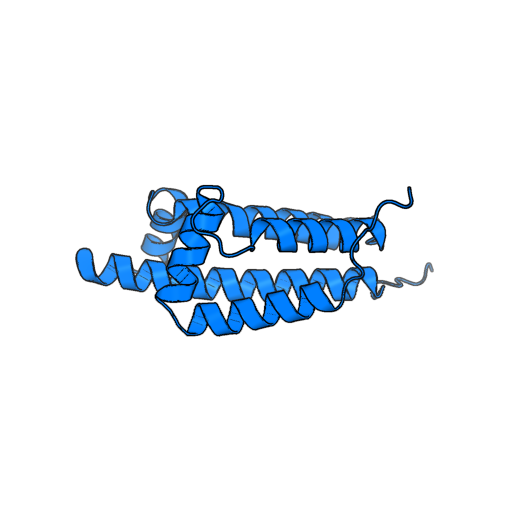 1
ATOM 759 C C . ARG A 1 94 ? 5.038 7.877 -6.779 1.00 95.38 94 ARG A C 1
ATOM 761 O O . ARG A 1 94 ? 4.870 8.582 -5.795 1.00 95.38 94 ARG A O 1
ATOM 768 N N . LYS A 1 95 ? 4.236 7.921 -7.850 1.00 94.44 95 LYS A N 1
ATOM 769 C CA . LYS A 1 95 ? 3.051 8.796 -7.958 1.00 94.44 95 LYS A CA 1
ATOM 770 C C . LYS A 1 95 ? 1.927 8.375 -7.008 1.00 94.44 95 LYS A C 1
ATOM 772 O O . LYS A 1 95 ? 1.318 9.224 -6.361 1.00 94.44 95 LYS A O 1
ATOM 777 N N . MET A 1 96 ? 1.657 7.077 -6.922 1.00 95.44 96 MET A N 1
ATOM 778 C CA . MET A 1 96 ? 0.570 6.527 -6.112 1.00 95.44 96 MET A CA 1
ATOM 779 C C . MET A 1 96 ? 0.817 6.702 -4.606 1.00 95.44 96 MET A C 1
ATOM 781 O O . MET A 1 96 ? -0.100 7.054 -3.872 1.00 95.44 96 MET A O 1
ATOM 785 N N . PHE A 1 97 ? 2.056 6.510 -4.149 1.00 95.69 97 PHE A N 1
ATOM 786 C CA . PHE A 1 97 ? 2.435 6.572 -2.733 1.00 95.69 97 PHE A CA 1
ATOM 787 C C . PHE A 1 97 ? 3.006 7.938 -2.315 1.00 95.69 97 PHE A C 1
ATOM 789 O O . PHE A 1 97 ? 3.774 8.016 -1.356 1.00 95.69 97 PHE A O 1
ATOM 796 N N . VAL A 1 98 ? 2.641 9.026 -3.009 1.00 92.62 98 VAL A N 1
ATOM 797 C CA . VAL A 1 98 ? 2.905 10.389 -2.519 1.00 92.62 98 VAL A CA 1
ATOM 798 C C . VAL A 1 98 ? 1.968 10.675 -1.340 1.00 92.62 98 VAL A C 1
ATOM 800 O O . VAL A 1 98 ? 0.752 10.699 -1.540 1.00 92.62 98 VAL A O 1
ATOM 803 N N . PRO A 1 99 ? 2.483 10.933 -0.124 1.00 90.25 99 PRO A N 1
ATOM 804 C CA . PRO A 1 99 ? 1.646 11.345 0.996 1.00 90.25 99 PRO A CA 1
ATOM 805 C C . PRO A 1 99 ? 1.170 12.782 0.763 1.00 90.25 99 PRO A C 1
ATOM 807 O O . PRO A 1 99 ? 1.977 13.711 0.752 1.00 90.25 99 PRO A O 1
ATOM 810 N N . THR A 1 100 ? -0.130 12.980 0.554 1.00 93.62 100 THR A N 1
ATOM 811 C CA . THR A 1 100 ? -0.706 14.315 0.347 1.00 93.62 100 THR A CA 1
ATOM 812 C C . THR A 1 100 ? -2.152 14.395 0.829 1.00 93.62 100 THR A C 1
ATOM 814 O O . THR A 1 100 ? -2.962 13.507 0.567 1.00 93.62 100 THR A O 1
ATOM 817 N N . GLU A 1 101 ? -2.494 15.504 1.486 1.00 90.81 101 GLU A N 1
ATOM 818 C CA . GLU A 1 101 ? -3.862 15.828 1.920 1.00 90.81 101 GLU A CA 1
ATOM 819 C C . GLU A 1 101 ? -4.776 16.223 0.749 1.00 90.81 101 GLU A C 1
ATOM 821 O O . GLU A 1 101 ? -5.999 16.131 0.843 1.00 90.81 101 GLU A O 1
ATOM 826 N N . SER A 1 102 ? -4.194 16.640 -0.379 1.00 92.00 102 SER A N 1
ATOM 827 C CA . SER A 1 102 ? -4.921 17.179 -1.540 1.00 92.00 102 SER A CA 1
ATOM 828 C C . SER A 1 102 ? -5.009 16.197 -2.711 1.00 92.00 102 SER A C 1
ATOM 830 O O . SER A 1 102 ? -5.458 16.572 -3.792 1.00 92.00 102 SER A O 1
ATOM 832 N N . GLY A 1 103 ? -4.570 14.953 -2.509 1.00 91.06 103 GLY A N 1
ATOM 833 C CA . GLY A 1 103 ? -4.564 13.910 -3.530 1.00 91.06 103 GLY A CA 1
ATOM 834 C C . GLY A 1 103 ? -5.908 13.214 -3.742 1.00 91.06 103 GLY A C 1
ATOM 835 O O . GLY A 1 103 ? -6.971 13.659 -3.283 1.00 91.06 103 GLY A O 1
ATOM 836 N N . ASP A 1 104 ? -5.840 12.081 -4.437 1.00 94.00 104 ASP A N 1
ATOM 837 C CA . ASP A 1 104 ? -6.966 11.162 -4.571 1.00 94.00 104 ASP A CA 1
ATOM 838 C C . ASP A 1 104 ? -7.337 10.490 -3.229 1.00 94.00 104 ASP A C 1
ATOM 840 O O . ASP A 1 104 ? -6.735 10.731 -2.176 1.00 94.00 104 ASP A O 1
ATOM 844 N N . ALA A 1 105 ? -8.382 9.658 -3.247 1.00 93.50 105 ALA A N 1
ATOM 845 C CA . ALA A 1 105 ? -8.866 8.980 -2.046 1.00 93.50 105 ALA A CA 1
ATOM 846 C C . ALA A 1 105 ? -7.806 8.062 -1.408 1.00 93.50 105 ALA A C 1
ATOM 848 O O . ALA A 1 105 ? -7.744 7.972 -0.181 1.00 93.50 105 ALA A O 1
ATOM 849 N N . PHE A 1 106 ? -6.966 7.411 -2.217 1.00 96.19 106 PHE A N 1
ATOM 850 C CA . PHE A 1 106 ? -5.894 6.551 -1.726 1.00 96.19 106 PHE A CA 1
ATOM 851 C C . PHE A 1 106 ? -4.789 7.379 -1.073 1.00 96.19 106 PHE A C 1
ATOM 853 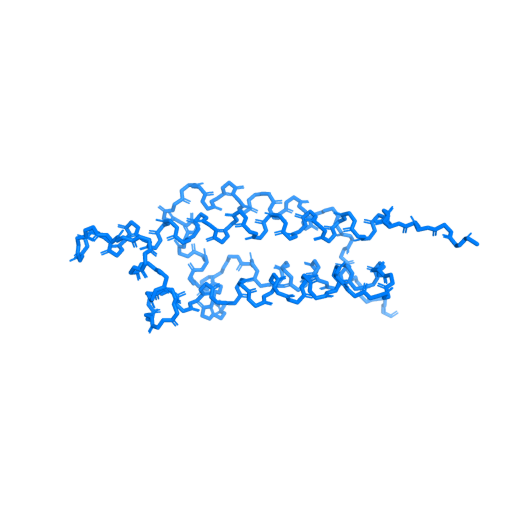O O . PHE A 1 106 ? -4.408 7.099 0.059 1.00 96.19 106 PHE A O 1
ATOM 860 N N . GLN A 1 107 ? -4.317 8.429 -1.743 1.00 96.94 107 GLN A N 1
ATOM 861 C CA . GLN A 1 107 ? -3.244 9.295 -1.255 1.00 96.94 107 GLN A CA 1
ATOM 862 C C . GLN A 1 107 ? -3.609 9.976 0.067 1.00 96.94 107 GLN A C 1
ATOM 864 O O . GLN A 1 107 ? -2.774 10.044 0.968 1.00 96.94 107 GLN A O 1
ATOM 869 N N . LYS A 1 108 ? -4.869 10.399 0.226 1.00 96.56 108 LYS A N 1
ATOM 870 C CA . LYS A 1 108 ? -5.387 10.944 1.491 1.00 96.56 108 LYS A CA 1
ATOM 871 C C . LYS A 1 108 ? -5.383 9.906 2.614 1.00 96.56 108 LYS A C 1
ATOM 873 O O . LYS A 1 108 ? -4.891 10.182 3.704 1.00 96.56 108 LYS A O 1
ATOM 878 N N . LYS A 1 109 ? -5.875 8.689 2.349 1.00 97.00 109 LYS A N 1
ATOM 879 C CA . LYS A 1 109 ? -5.827 7.576 3.318 1.00 97.00 109 LYS A CA 1
ATOM 880 C C . LYS A 1 109 ? -4.394 7.195 3.684 1.00 97.00 109 LYS A C 1
ATOM 882 O O . LYS A 1 109 ? -4.103 6.926 4.845 1.00 97.00 109 LYS A O 1
ATOM 887 N N . TYR A 1 110 ? -3.497 7.206 2.704 1.00 97.94 110 TYR A N 1
ATOM 888 C CA . TYR A 1 110 ? -2.089 6.903 2.906 1.00 97.94 110 TYR A CA 1
ATOM 889 C C . TYR A 1 110 ? -1.381 7.978 3.740 1.00 97.94 110 TYR A C 1
ATOM 891 O O . TYR A 1 110 ? -0.616 7.648 4.646 1.00 97.94 110 TYR A O 1
ATOM 899 N N . PHE A 1 111 ? -1.686 9.254 3.493 1.00 97.69 111 PHE A N 1
ATOM 900 C CA . PHE A 1 111 ? -1.218 10.371 4.307 1.00 97.69 111 PHE A CA 1
ATOM 901 C C . PHE A 1 111 ? -1.665 10.232 5.770 1.00 97.69 111 PHE A C 1
ATOM 903 O O . PHE A 1 111 ? -0.829 10.266 6.675 1.00 97.69 111 PHE A O 1
ATOM 910 N N . ASP A 1 112 ? -2.954 9.969 5.998 1.00 97.00 112 ASP A N 1
ATOM 911 C CA . ASP A 1 112 ? -3.505 9.699 7.329 1.00 97.00 112 ASP A CA 1
ATOM 912 C C . ASP A 1 112 ? -2.799 8.521 8.023 1.00 97.00 112 ASP A C 1
ATOM 914 O O . ASP A 1 112 ? -2.495 8.583 9.216 1.00 97.00 112 ASP A O 1
ATOM 918 N N . ALA A 1 113 ? -2.533 7.434 7.291 1.00 97.81 113 ALA A N 1
ATOM 919 C CA . ALA A 1 113 ? -1.873 6.245 7.826 1.00 97.81 113 ALA A CA 1
ATOM 920 C C . ALA A 1 113 ? -0.442 6.543 8.302 1.00 97.81 113 ALA A C 1
ATOM 922 O O . ALA A 1 113 ? -0.056 6.119 9.393 1.00 97.81 113 ALA A O 1
ATOM 923 N N . ILE A 1 114 ? 0.318 7.326 7.527 1.00 97.31 114 ILE A N 1
ATOM 924 C CA . ILE A 1 114 ? 1.674 7.773 7.885 1.00 97.31 114 ILE A CA 1
ATOM 925 C C . ILE A 1 114 ? 1.670 8.589 9.182 1.00 97.31 114 ILE A C 1
ATOM 927 O O . ILE A 1 114 ? 2.575 8.439 9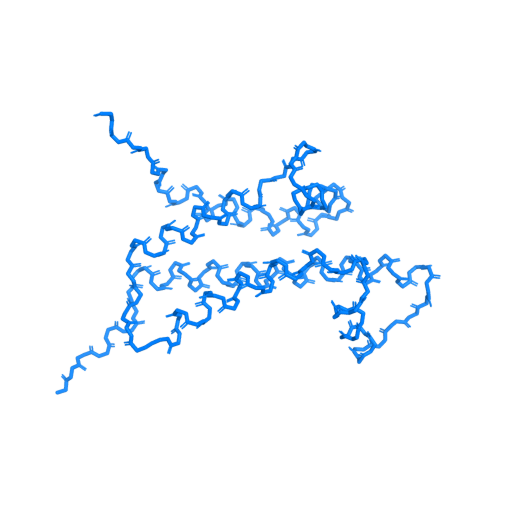.999 1.00 97.31 114 ILE A O 1
ATOM 931 N N . GLN A 1 115 ? 0.657 9.429 9.400 1.00 95.62 115 GLN A N 1
ATOM 932 C CA . GLN A 1 115 ? 0.552 10.222 10.627 1.00 95.62 115 GLN A CA 1
ATOM 933 C C . GLN A 1 115 ? 0.171 9.388 11.858 1.00 95.62 115 GLN A C 1
ATOM 935 O O . GLN A 1 115 ? 0.519 9.751 12.982 1.00 95.62 115 GLN A O 1
ATOM 940 N N . ARG A 1 116 ? -0.570 8.292 11.666 1.00 95.19 116 ARG A N 1
ATOM 941 C CA . ARG A 1 116 ? -1.161 7.502 12.758 1.00 95.19 116 ARG A CA 1
ATOM 942 C C . ARG A 1 116 ? -0.278 6.364 13.249 1.00 95.19 116 ARG A C 1
ATOM 944 O O . ARG A 1 116 ? -0.390 5.994 14.417 1.00 95.19 116 ARG A O 1
ATOM 951 N N . ASP A 1 117 ? 0.547 5.785 12.381 1.00 96.75 117 ASP A N 1
ATOM 952 C CA . ASP A 1 117 ? 1.276 4.558 12.694 1.00 96.75 117 ASP A CA 1
ATOM 953 C C . ASP A 1 117 ? 2.766 4.652 12.305 1.00 96.75 117 ASP A C 1
ATOM 955 O O . ASP A 1 117 ? 3.104 4.648 11.117 1.00 96.75 117 ASP A O 1
ATOM 959 N N . PRO A 1 118 ? 3.689 4.682 13.288 1.00 96.25 118 PRO A N 1
ATOM 960 C CA . PRO A 1 118 ? 5.127 4.724 13.029 1.00 96.25 118 PRO A CA 1
ATOM 961 C C . PRO A 1 118 ? 5.649 3.572 12.160 1.00 96.25 118 PRO A C 1
ATOM 963 O O . PRO A 1 118 ? 6.643 3.751 11.459 1.00 96.25 118 PRO A O 1
ATOM 966 N N . ALA A 1 119 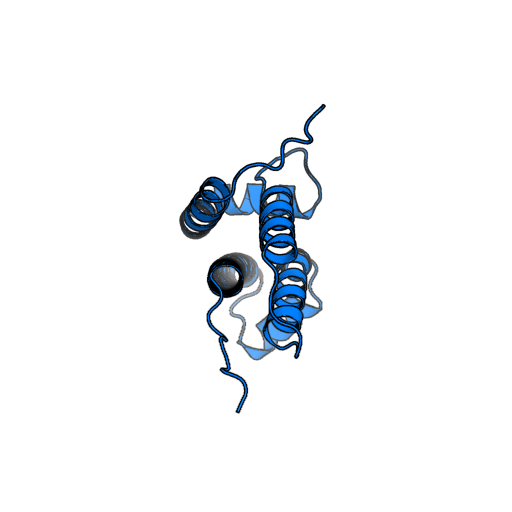? 5.000 2.401 12.167 1.00 97.12 119 ALA A N 1
ATOM 967 C CA . ALA A 1 119 ? 5.405 1.292 11.305 1.00 97.12 119 ALA A CA 1
ATOM 968 C C . ALA A 1 119 ? 5.205 1.632 9.817 1.00 97.12 119 ALA A C 1
ATOM 970 O O . ALA A 1 119 ? 6.031 1.263 8.984 1.00 97.12 119 ALA A O 1
ATOM 971 N N . VAL A 1 120 ? 4.166 2.408 9.487 1.00 97.88 120 VAL A N 1
ATOM 972 C CA . VAL A 1 120 ? 3.903 2.872 8.116 1.00 97.88 120 VAL A CA 1
ATOM 973 C C . VAL A 1 120 ? 4.974 3.865 7.665 1.00 97.88 120 VAL A C 1
ATOM 975 O O . VAL A 1 120 ? 5.382 3.836 6.507 1.00 97.88 120 VAL A O 1
ATOM 978 N N . VAL A 1 121 ? 5.488 4.701 8.575 1.00 97.31 121 VAL A N 1
ATOM 979 C CA . VAL A 1 121 ? 6.598 5.629 8.288 1.00 97.31 121 VAL A CA 1
ATOM 980 C C . VAL A 1 121 ? 7.868 4.870 7.894 1.00 97.31 121 VAL A C 1
ATOM 982 O O . VAL A 1 121 ? 8.557 5.266 6.954 1.00 97.31 121 VAL A O 1
ATOM 985 N N . ILE A 1 122 ? 8.173 3.769 8.588 1.00 96.88 122 ILE A N 1
ATOM 986 C CA . ILE A 1 122 ? 9.353 2.937 8.308 1.00 96.88 122 ILE A CA 1
ATOM 987 C C . ILE A 1 122 ? 9.240 2.300 6.916 1.00 96.88 122 ILE A C 1
ATOM 989 O O . ILE A 1 122 ? 10.174 2.409 6.119 1.00 96.88 122 ILE A O 1
ATOM 993 N N . ASP A 1 123 ? 8.090 1.706 6.596 1.00 97.19 123 ASP A N 1
ATOM 994 C CA . ASP A 1 123 ? 7.855 1.095 5.282 1.00 97.19 123 ASP A CA 1
ATOM 995 C C . ASP A 1 123 ? 7.808 2.152 4.160 1.00 97.19 123 ASP A C 1
ATOM 997 O O . ASP A 1 123 ? 8.314 1.926 3.058 1.00 97.19 123 ASP A O 1
ATOM 1001 N N . HIS A 1 124 ? 7.274 3.348 4.435 1.00 96.69 124 HIS A N 1
ATOM 1002 C CA . HIS A 1 124 ? 7.328 4.474 3.499 1.00 96.69 124 HIS A CA 1
ATOM 1003 C C . HIS A 1 124 ? 8.771 4.910 3.216 1.00 96.69 124 HIS A C 1
ATOM 1005 O O . HIS A 1 124 ? 9.126 5.157 2.064 1.00 96.69 124 HIS A O 1
ATOM 1011 N N . ALA A 1 125 ? 9.626 4.971 4.242 1.00 95.38 125 ALA A N 1
ATOM 1012 C CA . ALA A 1 125 ? 11.034 5.312 4.066 1.00 95.38 125 ALA A CA 1
ATOM 1013 C C . ALA A 1 125 ? 11.768 4.287 3.184 1.00 95.38 125 ALA A C 1
ATOM 1015 O O . ALA A 1 125 ? 12.656 4.664 2.416 1.00 95.38 125 ALA A O 1
ATOM 1016 N N . GLU A 1 126 ? 11.392 3.006 3.250 1.00 93.75 126 GLU A N 1
ATOM 1017 C CA . GLU A 1 126 ? 11.908 1.981 2.343 1.00 93.75 126 GLU A CA 1
ATOM 1018 C C . GLU A 1 126 ? 11.479 2.239 0.889 1.00 93.75 126 GLU A C 1
ATOM 1020 O O . GLU A 1 126 ? 12.334 2.270 0.001 1.00 93.75 126 GLU A O 1
ATOM 1025 N N . LEU A 1 127 ? 10.194 2.516 0.642 1.00 94.69 127 LEU A N 1
ATOM 1026 C CA . LEU A 1 127 ? 9.713 2.884 -0.695 1.00 94.69 127 LEU A CA 1
ATOM 1027 C C . LEU A 1 127 ? 10.400 4.145 -1.232 1.00 94.69 127 LEU A C 1
ATOM 1029 O O . LEU A 1 127 ? 10.859 4.155 -2.372 1.00 94.69 127 LEU A O 1
ATOM 1033 N N . ALA A 1 128 ? 10.543 5.184 -0.408 1.00 94.06 128 ALA A N 1
ATOM 1034 C CA . ALA A 1 128 ? 11.209 6.425 -0.792 1.00 94.06 128 ALA A CA 1
ATOM 1035 C C . ALA A 1 128 ? 12.677 6.198 -1.199 1.00 94.06 128 ALA A C 1
ATOM 1037 O O . ALA A 1 128 ? 13.152 6.792 -2.168 1.00 94.06 128 ALA A O 1
ATOM 1038 N N . ARG A 1 129 ? 13.394 5.295 -0.513 1.00 92.50 129 ARG A N 1
ATOM 1039 C CA . ARG A 1 129 ? 14.757 4.896 -0.909 1.00 92.50 129 ARG A CA 1
ATOM 1040 C C . ARG A 1 129 ? 14.773 4.211 -2.271 1.00 92.50 129 ARG A C 1
ATOM 1042 O O . ARG A 1 129 ? 15.628 4.537 -3.088 1.00 92.50 129 ARG A O 1
ATOM 1049 N N . LEU A 1 130 ? 13.832 3.300 -2.531 1.00 91.12 130 LEU A N 1
ATOM 1050 C CA . LEU A 1 130 ? 13.710 2.653 -3.842 1.00 91.12 130 LEU A CA 1
ATOM 1051 C C . LEU A 1 130 ? 13.416 3.673 -4.942 1.00 91.12 130 LEU A C 1
ATOM 1053 O O . LEU A 1 130 ? 14.013 3.608 -6.012 1.00 91.12 130 LEU A O 1
ATOM 1057 N N . PHE A 1 131 ? 12.554 4.650 -4.662 1.00 91.44 131 PHE A N 1
ATOM 1058 C CA . PHE A 1 131 ? 12.229 5.709 -5.609 1.00 91.44 131 PHE A CA 1
ATOM 1059 C C . PHE A 1 131 ? 13.446 6.570 -5.934 1.00 91.44 131 PHE A C 1
ATOM 1061 O O . PHE A 1 131 ? 13.691 6.814 -7.109 1.00 91.44 131 PHE A O 1
ATOM 1068 N N . ASN A 1 132 ? 14.234 6.984 -4.945 1.00 87.56 132 ASN A N 1
ATOM 1069 C CA . ASN A 1 132 ? 15.406 7.838 -5.172 1.00 87.56 132 ASN A CA 1
ATOM 1070 C C . ASN A 1 132 ? 16.536 7.147 -5.953 1.00 87.56 132 ASN A C 1
ATOM 1072 O O . ASN A 1 132 ? 17.400 7.830 -6.498 1.00 87.56 132 ASN A O 1
ATOM 1076 N N . ASN A 1 133 ? 16.520 5.815 -6.027 1.00 82.44 133 ASN A N 1
ATOM 1077 C CA . ASN A 1 133 ? 17.487 5.032 -6.792 1.00 82.44 133 ASN A CA 1
ATOM 1078 C C . ASN A 1 133 ? 17.108 4.877 -8.280 1.00 82.44 133 ASN A C 1
ATOM 1080 O O . ASN A 1 133 ? 17.889 4.302 -9.037 1.00 82.44 133 ASN A O 1
ATOM 1084 N N . GLU A 1 134 ? 15.947 5.388 -8.710 1.00 73.44 134 GLU A N 1
ATOM 1085 C CA . GLU A 1 134 ? 15.552 5.447 -10.122 1.00 73.44 134 GLU A CA 1
ATOM 1086 C C . GLU A 1 134 ? 15.697 6.871 -10.680 1.00 73.44 134 GLU A C 1
ATOM 1088 O O . GLU A 1 134 ? 15.143 7.815 -10.092 1.00 73.44 134 GLU A O 1
ATOM 1093 N N . PRO A 1 135 ? 16.388 7.047 -11.825 1.00 60.75 135 PRO A N 1
ATOM 1094 C CA . PRO A 1 135 ? 16.453 8.338 -12.491 1.00 60.75 135 PRO A CA 1
ATOM 1095 C C . PRO A 1 135 ? 15.033 8.808 -12.819 1.00 60.75 135 PRO A C 1
ATOM 1097 O O . PRO A 1 135 ? 14.201 8.047 -13.308 1.00 60.75 135 PRO A O 1
ATOM 1100 N N . SER A 1 136 ? 14.728 10.064 -12.502 1.00 55.97 136 SER A N 1
ATOM 1101 C CA . SER A 1 136 ? 13.471 10.672 -12.928 1.00 55.97 136 SER A CA 1
ATOM 1102 C C . SER A 1 136 ? 13.470 10.751 -14.453 1.00 55.97 136 SER A C 1
ATOM 1104 O O . SER A 1 136 ? 14.379 11.363 -15.014 1.00 55.97 136 SER A O 1
ATOM 1106 N N . ASP A 1 137 ? 12.467 10.161 -15.108 1.00 54.91 137 ASP A N 1
ATOM 1107 C CA . ASP A 1 137 ? 12.173 10.423 -16.519 1.00 54.91 137 ASP A CA 1
ATOM 1108 C C . ASP A 1 137 ? 11.884 11.921 -16.680 1.00 54.91 137 ASP A C 1
ATOM 1110 O O . ASP A 1 137 ? 10.761 12.395 -16.496 1.00 54.91 137 ASP A O 1
ATOM 1114 N N . SER A 1 138 ? 12.924 12.693 -16.976 1.00 37.19 138 SER A N 1
ATOM 1115 C CA . SER A 1 138 ? 12.777 14.012 -17.567 1.00 37.19 138 SER A CA 1
ATOM 1116 C C . SER A 1 138 ? 12.526 13.784 -19.057 1.00 37.19 138 SER A C 1
ATOM 1118 O O . SER A 1 138 ? 13.413 13.241 -19.722 1.00 37.19 138 SER A O 1
ATOM 1120 N N . PRO A 1 139 ? 11.371 14.183 -19.620 1.00 44.38 139 PRO A N 1
ATOM 1121 C CA . PRO A 1 139 ? 11.251 14.243 -21.064 1.00 44.38 139 PRO A CA 1
ATOM 1122 C C . PRO A 1 139 ? 12.289 15.258 -21.543 1.00 44.38 139 PRO A C 1
ATOM 1124 O O . PRO A 1 139 ? 12.331 16.394 -21.067 1.00 44.38 139 PRO A O 1
ATOM 1127 N N . THR A 1 140 ? 13.189 14.813 -22.416 1.00 32.56 140 THR A N 1
ATOM 1128 C CA . THR A 1 140 ? 14.103 15.721 -23.110 1.00 32.56 140 THR A CA 1
ATOM 1129 C C . THR A 1 140 ? 13.235 16.701 -23.912 1.00 32.56 140 THR A C 1
ATOM 1131 O O . THR A 1 140 ? 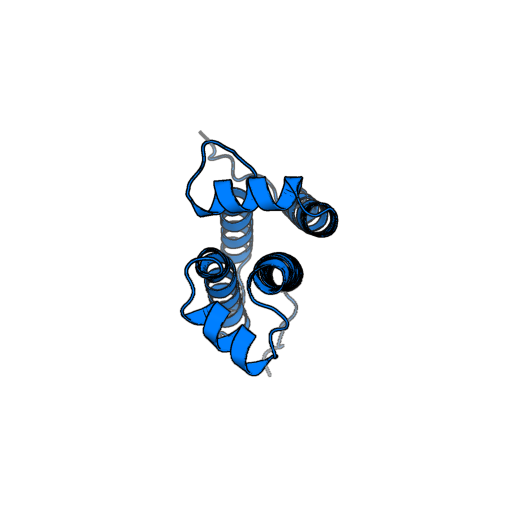12.344 16.222 -24.619 1.00 32.56 140 THR A O 1
ATOM 1134 N N . PRO A 1 141 ? 13.398 18.027 -23.743 1.00 50.53 141 PRO A N 1
ATOM 1135 C CA . PRO A 1 141 ? 12.653 19.009 -24.526 1.00 50.53 141 PRO A CA 1
ATOM 1136 C C . PRO A 1 141 ? 13.011 18.953 -26.014 1.00 50.53 141 PRO A C 1
ATOM 1138 O O . PRO A 1 141 ? 14.154 18.550 -26.338 1.00 50.53 141 PRO A O 1
#

Sequence (141 aa):
MFPTNNDSPAREKLLTLRLALLRLHKTLLNMERRQYERENGHVTTGELFQLVIDHAQFAWLHNISEFVVRIDETLTAKEPVTPEYTSSAIALARKMFVPTESGDAFQKKYFDAIQRDPAVVIDHAELARLFNNEPSDSPTP

pLDDT: mean 90.72, std 14.71, range [32.56, 98.56]

Radius of gyration: 17.1 Å; chains: 1; bounding box: 37×44×44 Å

Foldseek 3Di:
DDPPPLDDVLLVLLVLVLVLLVQLLVVVLVVLQVVCCVPPNHDDPVRSVVCCVPPPSNVLSVVSVVLSVVSVCLSPDPDHRDNVNSLVSLVVVVVQQQQDCPDDPNNNVNVVCVVPDVSSVVSSVSSVVSSVPHDPPDPDD